Protein AF-A0A535CJA0-F1 (afdb_monomer_lite)

Secondary structure (DSSP, 8-state):
-----HHHHHHHHHHHHHHHHHHHHH-TTT--HHHHHHHHTS-HHHHHHH-SSSGGG-

Radius of gyration: 11.94 Å; chains: 1; bounding box: 28×20×39 Å

pLDDT: mean 83.75, std 13.29, range [42.56, 94.69]

Foldseek 3Di:
DDPDDVPLVVLLVLLLVLLVVQCVVQNLVRRDLCSSCVSSVHDSVVCCVNDVGSVSSD

Sequence (58 aa):
MARTPKVVDDRREQIIDAAMRAFSQKGYTRATNKDI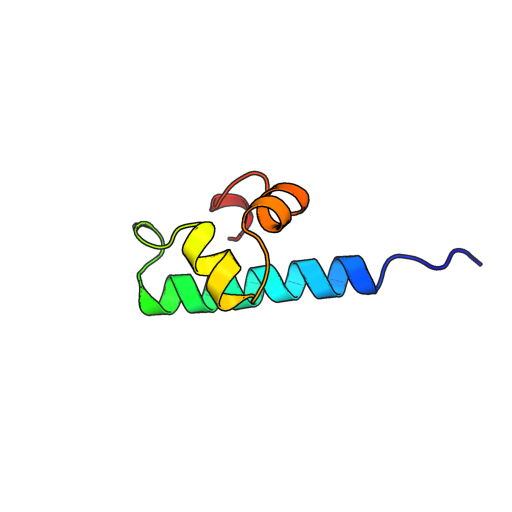AREAGITPGLIYHYFENKEALF

Structure (mmCIF, N/CA/C/O backbone):
data_AF-A0A535CJA0-F1
#
_entry.id   AF-A0A535CJA0-F1
#
loop_
_atom_site.group_PDB
_atom_site.id
_atom_site.type_symbol
_atom_site.label_atom_id
_atom_site.label_alt_id
_atom_site.label_comp_id
_atom_site.label_asym_id
_atom_site.label_entity_id
_atom_site.label_seq_id
_atom_site.pdbx_PDB_ins_code
_atom_site.Cartn_x
_atom_site.Cartn_y
_atom_site.Cartn_z
_atom_site.occupancy
_atom_site.B_iso_or_equiv
_atom_site.auth_seq_id
_atom_site.auth_comp_id
_atom_site.auth_asym_id
_atom_site.auth_atom_id
_atom_site.pdbx_PDB_model_num
ATOM 1 N N . MET A 1 1 ? 17.577 -2.755 -30.804 1.00 42.56 1 MET A N 1
ATOM 2 C CA . MET A 1 1 ? 16.169 -2.772 -30.351 1.00 42.56 1 MET A CA 1
ATOM 3 C C . MET A 1 1 ? 16.164 -3.134 -28.873 1.00 42.56 1 MET A C 1
ATOM 5 O O . MET A 1 1 ? 16.343 -4.299 -28.540 1.00 42.56 1 MET A O 1
ATOM 9 N N . ALA A 1 2 ? 16.111 -2.134 -27.992 1.00 54.00 2 ALA A N 1
ATOM 10 C CA . ALA A 1 2 ? 16.096 -2.357 -26.549 1.00 54.00 2 ALA A CA 1
ATOM 11 C C . ALA A 1 2 ? 14.757 -3.003 -26.161 1.00 54.00 2 ALA A C 1
ATOM 13 O O . ALA A 1 2 ? 13.697 -2.482 -26.500 1.00 54.00 2 ALA A O 1
ATOM 14 N N . ARG A 1 3 ? 14.795 -4.167 -25.507 1.00 58.75 3 ARG A N 1
ATOM 15 C CA . ARG A 1 3 ? 13.605 -4.784 -24.910 1.00 58.75 3 ARG A CA 1
ATOM 16 C C . ARG A 1 3 ? 13.273 -4.016 -23.626 1.00 58.75 3 ARG A C 1
ATOM 18 O O . ARG A 1 3 ? 13.750 -4.379 -22.558 1.00 58.75 3 ARG A O 1
ATOM 25 N N . THR A 1 4 ? 12.535 -2.919 -23.748 1.00 61.34 4 THR A N 1
ATOM 26 C CA . THR A 1 4 ? 12.052 -2.109 -22.614 1.00 61.34 4 THR A CA 1
ATOM 27 C C . THR A 1 4 ? 10.744 -2.701 -22.032 1.00 61.34 4 THR A C 1
ATOM 29 O O . THR A 1 4 ? 10.186 -3.658 -22.575 1.00 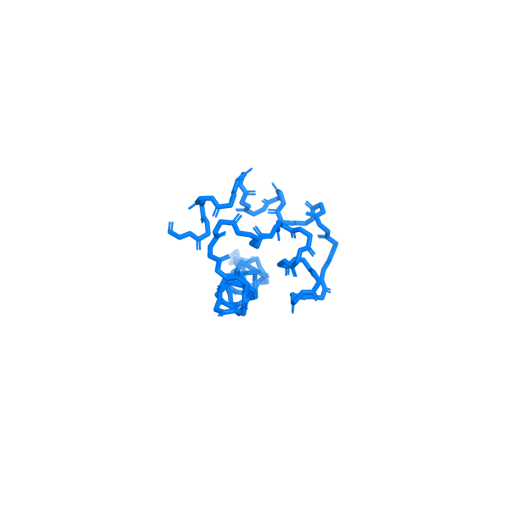61.34 4 THR A O 1
ATOM 32 N N . PRO A 1 5 ? 10.230 -2.184 -20.908 1.00 55.03 5 PRO A N 1
ATOM 33 C CA . PRO A 1 5 ? 10.237 -2.754 -19.568 1.00 55.03 5 PRO A CA 1
ATOM 34 C C . PRO A 1 5 ? 8.861 -3.340 -19.196 1.00 55.03 5 PRO A C 1
ATOM 36 O O . PRO A 1 5 ? 8.360 -3.094 -18.106 1.00 55.03 5 PRO A O 1
ATOM 39 N N . LYS A 1 6 ? 8.221 -4.079 -20.109 1.00 56.25 6 LYS A N 1
ATOM 40 C CA . LYS A 1 6 ? 6.808 -4.488 -19.971 1.00 56.25 6 LYS A CA 1
ATOM 41 C C . LYS A 1 6 ? 6.475 -5.142 -18.619 1.00 56.25 6 LYS A C 1
ATOM 43 O O . LYS A 1 6 ? 5.532 -4.752 -17.957 1.00 56.25 6 LYS A O 1
ATOM 48 N N . VAL A 1 7 ? 7.349 -6.037 -18.155 1.00 60.12 7 VAL A N 1
ATOM 49 C CA . VAL A 1 7 ? 7.181 -6.774 -16.888 1.00 60.12 7 VAL A CA 1
ATOM 50 C C . VAL A 1 7 ? 7.248 -5.870 -15.646 1.00 60.12 7 VAL A C 1
ATOM 52 O O . VAL A 1 7 ? 6.660 -6.195 -14.616 1.00 60.12 7 VAL A O 1
ATOM 55 N N . VAL A 1 8 ? 7.990 -4.759 -15.712 1.00 60.59 8 VAL A N 1
ATOM 56 C CA . VAL A 1 8 ? 8.119 -3.810 -14.592 1.00 60.59 8 VAL A CA 1
ATOM 57 C C . VAL A 1 8 ? 6.859 -2.952 -14.493 1.00 60.59 8 VAL A C 1
ATOM 59 O O . VAL A 1 8 ? 6.364 -2.749 -13.386 1.00 60.59 8 VAL A O 1
ATOM 62 N N . ASP A 1 9 ? 6.314 -2.514 -15.632 1.00 69.81 9 ASP A N 1
ATOM 63 C CA . ASP A 1 9 ? 5.028 -1.804 -15.677 1.00 69.81 9 ASP A CA 1
ATOM 64 C C . ASP A 1 9 ? 3.891 -2.702 -15.177 1.00 69.81 9 ASP A C 1
ATOM 66 O O . ASP A 1 9 ? 3.178 -2.324 -14.249 1.00 69.81 9 ASP A O 1
ATOM 70 N N . ASP A 1 10 ? 3.828 -3.948 -15.664 1.00 83.69 10 ASP A N 1
ATOM 71 C CA . ASP A 1 10 ? 2.817 -4.927 -15.245 1.00 83.69 10 ASP A CA 1
ATOM 72 C C . ASP A 1 10 ? 2.841 -5.152 -13.719 1.00 83.69 10 ASP A C 1
ATOM 74 O O . ASP A 1 10 ? 1.804 -5.288 -13.064 1.00 83.69 10 ASP A O 1
ATOM 78 N N . ARG A 1 11 ? 4.039 -5.178 -13.112 1.00 88.50 11 ARG A N 1
ATOM 79 C CA . ARG A 1 11 ? 4.183 -5.359 -11.661 1.00 88.50 11 ARG A CA 1
ATOM 80 C C . ARG A 1 11 ? 3.754 -4.119 -10.886 1.00 88.50 11 ARG A C 1
ATOM 82 O O . ARG A 1 11 ? 3.156 -4.252 -9.818 1.00 88.50 11 ARG A O 1
ATOM 89 N N . ARG A 1 12 ? 4.078 -2.930 -11.391 1.00 88.69 12 ARG A N 1
ATOM 90 C CA . ARG A 1 12 ? 3.687 -1.670 -10.760 1.00 88.69 12 ARG A CA 1
ATOM 91 C C . ARG A 1 12 ? 2.166 -1.531 -10.744 1.00 88.69 12 ARG A C 1
ATOM 93 O O . ARG A 1 12 ? 1.608 -1.252 -9.686 1.00 88.69 12 ARG A O 1
ATOM 100 N N . GLU A 1 13 ? 1.511 -1.793 -11.872 1.00 90.31 13 GLU A N 1
ATOM 101 C CA . GLU A 1 13 ? 0.049 -1.774 -11.993 1.00 90.31 13 GLU A CA 1
ATOM 102 C C . GLU A 1 13 ? -0.609 -2.799 -11.064 1.00 90.31 13 GLU A C 1
ATOM 104 O O . GLU A 1 13 ? -1.523 -2.457 -10.315 1.00 90.31 13 GLU A O 1
ATOM 109 N N . GLN A 1 14 ? -0.071 -4.022 -10.992 1.00 91.81 14 GLN A N 1
ATOM 110 C CA . GLN A 1 14 ? -0.550 -5.048 -10.059 1.00 91.81 14 GLN A CA 1
ATOM 111 C C . GLN A 1 14 ? -0.545 -4.567 -8.596 1.00 91.81 14 GLN A C 1
ATOM 113 O O . GLN A 1 14 ? -1.470 -4.869 -7.835 1.00 91.81 14 GLN A O 1
ATOM 118 N N . ILE A 1 15 ? 0.498 -3.841 -8.182 1.00 92.56 15 ILE A N 1
ATOM 119 C CA . ILE A 1 15 ? 0.605 -3.298 -6.821 1.00 92.56 15 ILE A CA 1
ATOM 120 C C . ILE A 1 15 ? -0.417 -2.176 -6.604 1.00 92.56 15 ILE A C 1
ATOM 122 O O . ILE A 1 15 ? -1.023 -2.125 -5.534 1.00 92.56 15 ILE A O 1
ATOM 126 N N . ILE A 1 16 ? -0.644 -1.314 -7.599 1.00 92.81 16 ILE A N 1
ATOM 127 C CA . ILE A 1 16 ? -1.643 -0.235 -7.534 1.00 92.81 16 ILE A CA 1
ATOM 128 C C . ILE A 1 16 ? -3.055 -0.820 -7.404 1.00 92.81 16 ILE A C 1
ATOM 130 O O . ILE A 1 16 ? -3.798 -0.432 -6.504 1.00 92.81 16 ILE A O 1
ATOM 134 N N . ASP A 1 17 ? -3.406 -1.817 -8.213 1.00 93.69 17 ASP A N 1
ATOM 135 C CA . ASP A 1 17 ? -4.707 -2.491 -8.139 1.00 93.69 17 ASP A CA 1
ATOM 136 C C . ASP A 1 17 ? -4.947 -3.143 -6.775 1.00 93.69 17 ASP A C 1
ATOM 138 O O . ASP A 1 17 ? -6.028 -3.037 -6.185 1.00 93.69 17 ASP A O 1
ATOM 142 N N . ALA A 1 18 ? -3.923 -3.810 -6.243 1.00 94.69 18 ALA A N 1
ATOM 143 C CA . ALA A 1 18 ? -3.967 -4.395 -4.912 1.00 94.69 18 ALA A CA 1
ATOM 144 C C . ALA A 1 18 ? -4.091 -3.326 -3.816 1.00 94.69 18 ALA A C 1
ATOM 146 O O . ALA A 1 18 ? -4.822 -3.522 -2.843 1.00 94.69 18 ALA A O 1
ATOM 147 N N . ALA A 1 19 ? -3.420 -2.184 -3.978 1.00 93.56 19 ALA A N 1
ATOM 148 C CA . ALA A 1 19 ? -3.526 -1.056 -3.065 1.00 93.56 19 ALA A CA 1
ATOM 149 C C . ALA A 1 19 ? -4.950 -0.499 -3.047 1.00 93.56 19 ALA A C 1
ATOM 151 O O . ALA A 1 19 ? -5.539 -0.386 -1.973 1.00 93.56 19 ALA A O 1
ATOM 152 N N . MET A 1 20 ? -5.552 -0.268 -4.218 1.00 93.31 20 MET A N 1
ATOM 153 C CA . MET A 1 20 ? -6.943 0.176 -4.338 1.00 93.31 20 MET A CA 1
ATOM 154 C C . MET A 1 20 ? -7.915 -0.793 -3.656 1.00 93.31 20 MET A C 1
ATOM 156 O O . MET A 1 20 ? -8.777 -0.366 -2.882 1.00 93.31 20 MET A O 1
ATOM 160 N N . ARG A 1 21 ? -7.743 -2.106 -3.860 1.00 94.12 21 ARG A N 1
ATOM 161 C CA . ARG A 1 21 ? -8.553 -3.128 -3.177 1.00 94.12 21 ARG A CA 1
ATOM 162 C C . ARG A 1 21 ? -8.368 -3.072 -1.661 1.00 94.12 21 ARG A C 1
ATOM 164 O O . ARG A 1 21 ? -9.360 -2.972 -0.935 1.00 94.12 21 ARG A O 1
ATOM 171 N N . ALA A 1 22 ? -7.131 -3.035 -1.171 1.00 93.81 22 ALA A N 1
ATOM 172 C CA . ALA A 1 22 ? -6.845 -2.947 0.260 1.00 93.81 22 ALA A CA 1
ATOM 173 C C . ALA A 1 22 ? -7.418 -1.664 0.897 1.00 93.81 22 ALA A C 1
ATOM 175 O O . ALA A 1 22 ? -7.976 -1.711 1.998 1.00 93.81 22 ALA A O 1
ATOM 176 N N . PHE A 1 23 ? -7.330 -0.529 0.197 1.00 92.38 23 PHE A N 1
ATOM 177 C CA . PHE A 1 23 ? -7.885 0.751 0.634 1.00 92.38 23 PHE A CA 1
ATOM 178 C C . PHE A 1 23 ? -9.410 0.721 0.677 1.00 92.38 23 PHE A C 1
ATOM 180 O O . PHE A 1 23 ? -9.982 1.184 1.662 1.00 92.38 23 PHE A O 1
ATOM 187 N N . SER A 1 24 ? -10.066 0.120 -0.319 1.00 92.12 24 SER A N 1
ATOM 188 C CA . SER A 1 24 ? -11.528 -0.007 -0.338 1.00 92.12 24 SER A CA 1
ATOM 189 C C . SER A 1 24 ? -12.068 -0.860 0.818 1.00 92.12 24 SER A C 1
ATOM 191 O O . SER A 1 24 ? -13.104 -0.537 1.391 1.00 92.12 24 SER A O 1
ATOM 193 N N . GLN A 1 25 ? -11.343 -1.912 1.215 1.00 92.75 25 GLN A N 1
ATOM 194 C CA . GLN A 1 25 ? -11.786 -2.838 2.260 1.00 92.75 25 GLN A CA 1
ATOM 195 C C . GLN A 1 25 ? -11.507 -2.319 3.674 1.00 92.75 25 GLN A C 1
ATOM 197 O O . GLN A 1 25 ? -12.302 -2.527 4.589 1.00 92.75 25 GLN A O 1
ATOM 202 N N . LYS A 1 26 ? -10.353 -1.675 3.888 1.00 91.94 26 LYS A N 1
ATOM 203 C CA . LYS A 1 26 ? -9.880 -1.305 5.235 1.00 91.94 26 LYS A CA 1
ATOM 204 C C . LYS A 1 26 ? -9.943 0.193 5.516 1.00 91.94 26 LYS A C 1
ATOM 206 O O . LYS A 1 26 ? -9.908 0.589 6.686 1.00 91.94 26 LYS A O 1
ATOM 211 N N . GLY A 1 27 ? -10.076 1.013 4.480 1.00 90.50 27 GLY A N 1
ATOM 212 C CA . GLY A 1 27 ? -9.835 2.451 4.512 1.00 90.50 27 GLY A CA 1
ATOM 213 C C . GLY A 1 27 ? -8.346 2.771 4.372 1.00 90.50 27 GLY A C 1
ATOM 214 O O . GLY A 1 27 ? -7.488 2.017 4.844 1.00 90.50 27 GLY A O 1
ATOM 215 N N . TYR A 1 28 ? -8.047 3.922 3.761 1.00 86.44 28 TYR A N 1
ATOM 216 C CA . TYR A 1 28 ? -6.680 4.361 3.470 1.00 86.44 28 TYR A CA 1
ATOM 217 C C . TYR A 1 28 ? -5.778 4.297 4.705 1.00 86.44 28 TYR A C 1
ATOM 219 O O . TYR A 1 28 ? -4.743 3.649 4.662 1.00 86.44 28 TYR A O 1
ATOM 227 N N . THR A 1 29 ? -6.182 4.860 5.846 1.00 87.31 29 THR A N 1
ATOM 228 C CA . THR A 1 29 ? -5.335 4.929 7.051 1.00 87.31 29 THR A CA 1
ATOM 229 C C . THR A 1 29 ? -4.958 3.556 7.614 1.00 87.31 29 THR A C 1
ATOM 231 O O . THR A 1 29 ? -3.824 3.371 8.047 1.00 87.31 29 THR A O 1
ATOM 234 N N . ARG A 1 30 ? -5.873 2.578 7.579 1.00 91.62 30 ARG A N 1
ATOM 235 C CA . ARG A 1 30 ? -5.668 1.257 8.205 1.00 91.62 30 ARG A CA 1
ATOM 236 C C . ARG A 1 30 ? -4.983 0.238 7.301 1.00 91.62 30 ARG A C 1
ATOM 238 O O . ARG A 1 30 ? -4.414 -0.720 7.814 1.00 91.62 30 ARG A O 1
ATOM 245 N N . ALA A 1 31 ? -5.047 0.407 5.983 1.00 93.06 31 ALA A N 1
ATOM 246 C CA . ALA A 1 31 ? -4.339 -0.474 5.064 1.00 93.06 31 ALA A CA 1
ATOM 247 C C . ALA A 1 31 ? -2.821 -0.328 5.234 1.00 93.06 31 ALA A C 1
ATOM 249 O O . ALA A 1 31 ? -2.303 0.783 5.363 1.00 93.06 31 ALA A O 1
ATOM 250 N N . THR A 1 32 ? -2.099 -1.444 5.213 1.00 91.75 32 THR A N 1
ATOM 251 C CA . THR A 1 32 ? -0.636 -1.473 5.349 1.00 91.75 32 THR A CA 1
ATOM 252 C C . THR A 1 32 ? 0.023 -2.022 4.088 1.00 91.75 32 THR A C 1
ATOM 254 O O . THR A 1 32 ? -0.597 -2.788 3.356 1.00 91.75 32 THR A O 1
ATOM 257 N N . ASN A 1 33 ? 1.312 -1.742 3.865 1.00 90.50 33 ASN A N 1
ATOM 258 C CA . ASN A 1 33 ? 2.054 -2.353 2.750 1.00 90.50 33 ASN A CA 1
ATOM 259 C C . ASN A 1 33 ? 2.031 -3.893 2.817 1.00 90.50 33 ASN A C 1
ATOM 261 O O . ASN A 1 33 ? 2.035 -4.557 1.788 1.00 90.50 33 ASN A O 1
ATOM 265 N N . LYS A 1 34 ? 1.925 -4.489 4.014 1.00 91.94 34 LYS A N 1
ATOM 266 C CA . LYS A 1 34 ? 1.743 -5.943 4.163 1.00 91.94 34 LYS A CA 1
ATOM 267 C C . LYS A 1 34 ? 0.398 -6.427 3.620 1.00 91.94 34 LYS A C 1
ATOM 269 O O . LYS A 1 34 ? 0.338 -7.500 3.027 1.00 91.94 34 LYS A O 1
ATOM 274 N N . ASP A 1 35 ? -0.668 -5.655 3.817 1.00 93.69 35 ASP A N 1
ATOM 275 C CA . ASP A 1 35 ? -1.983 -5.977 3.259 1.00 93.69 35 ASP A CA 1
ATOM 276 C C . ASP A 1 35 ? -1.970 -5.916 1.738 1.00 93.69 35 ASP A C 1
ATOM 278 O O . ASP A 1 35 ? -2.463 -6.833 1.093 1.00 93.69 35 ASP A O 1
ATOM 282 N N . ILE A 1 36 ? -1.337 -4.882 1.188 1.00 92.81 36 ILE A N 1
ATOM 283 C CA . ILE A 1 36 ? -1.195 -4.682 -0.255 1.00 92.81 36 ILE A CA 1
ATOM 284 C C . ILE A 1 36 ? -0.361 -5.807 -0.866 1.00 92.81 36 ILE A C 1
ATOM 286 O O . ILE A 1 36 ? -0.740 -6.369 -1.884 1.00 92.81 36 ILE A O 1
ATOM 290 N N . ALA A 1 37 ? 0.736 -6.199 -0.215 1.00 92.62 37 ALA A N 1
ATOM 291 C CA . ALA A 1 37 ? 1.583 -7.291 -0.687 1.00 92.62 37 ALA A CA 1
ATOM 292 C C . ALA A 1 37 ? 0.824 -8.619 -0.723 1.00 92.62 37 ALA A C 1
ATOM 294 O O . ALA A 1 37 ? 0.933 -9.372 -1.688 1.00 92.62 37 ALA A O 1
ATOM 295 N N . ARG A 1 38 ? 0.010 -8.881 0.306 1.00 94.44 38 ARG A N 1
ATOM 296 C CA . ARG A 1 38 ? -0.865 -10.053 0.357 1.00 94.44 38 ARG A CA 1
ATOM 297 C C . ARG A 1 38 ? -1.917 -10.025 -0.752 1.00 94.44 38 ARG A C 1
ATOM 299 O O . ARG A 1 38 ? -2.102 -11.040 -1.408 1.00 94.44 38 ARG A O 1
ATOM 306 N N . GLU A 1 39 ? -2.564 -8.885 -0.970 1.00 94.25 39 GLU A N 1
ATOM 307 C CA . GLU A 1 39 ? -3.575 -8.705 -2.019 1.00 94.25 39 GLU A CA 1
ATOM 308 C C . GLU A 1 39 ? -2.971 -8.825 -3.432 1.00 94.25 39 GLU A C 1
ATOM 310 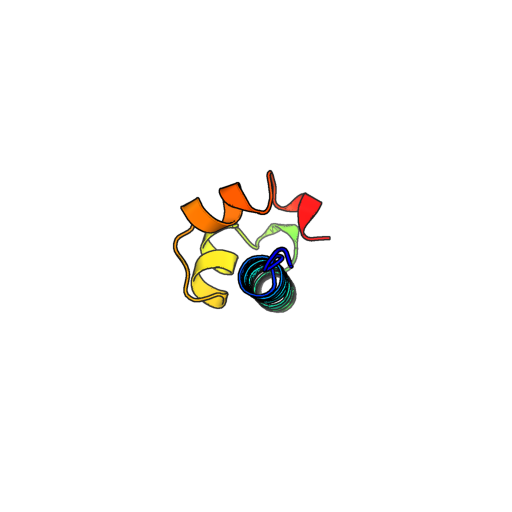O O . GLU A 1 39 ? -3.588 -9.379 -4.336 1.00 94.25 39 GLU A O 1
ATOM 315 N N . ALA A 1 40 ? -1.731 -8.367 -3.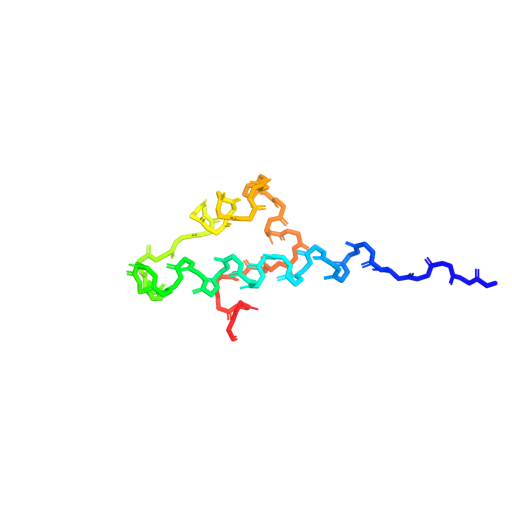614 1.00 93.00 40 ALA A N 1
ATOM 316 C CA . ALA A 1 40 ? -0.972 -8.522 -4.851 1.00 93.00 40 ALA A CA 1
ATOM 317 C C . ALA A 1 40 ? -0.346 -9.920 -5.010 1.00 93.00 40 ALA A C 1
ATOM 319 O O . ALA A 1 40 ? 0.141 -10.235 -6.090 1.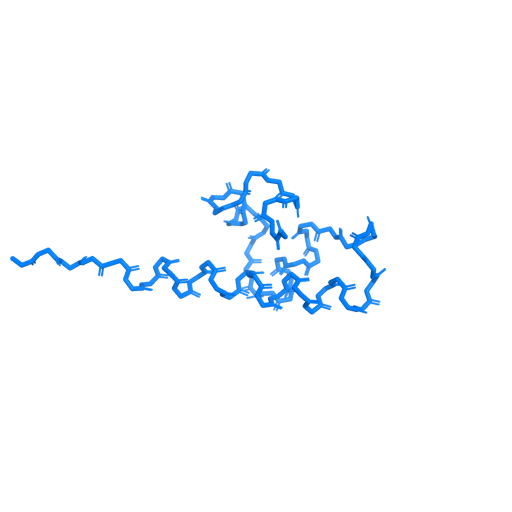00 93.00 40 ALA A O 1
ATOM 320 N N . GLY A 1 41 ? -0.319 -10.765 -3.974 1.00 94.12 41 GLY A N 1
ATOM 321 C CA . GLY A 1 41 ? 0.351 -12.069 -4.025 1.00 94.12 41 GLY A CA 1
ATOM 322 C C . GLY A 1 41 ? 1.878 -11.975 -4.161 1.00 94.12 41 GLY A C 1
ATOM 323 O O . GLY A 1 41 ? 2.495 -12.805 -4.826 1.00 94.12 41 GLY A O 1
ATOM 324 N N . ILE A 1 42 ? 2.494 -10.956 -3.558 1.00 92.81 42 ILE A N 1
ATOM 325 C CA . ILE A 1 42 ? 3.941 -10.698 -3.606 1.00 92.81 42 ILE A CA 1
ATOM 326 C C . ILE A 1 42 ? 4.541 -10.594 -2.201 1.00 92.81 42 ILE A C 1
ATOM 328 O O . ILE A 1 42 ? 3.840 -10.503 -1.193 1.00 92.81 42 ILE A O 1
ATOM 332 N N . THR A 1 43 ? 5.871 -10.568 -2.117 1.00 92.69 43 THR A N 1
ATOM 333 C CA . THR A 1 43 ? 6.556 -10.285 -0.854 1.00 92.69 43 THR A CA 1
ATOM 334 C C . THR A 1 43 ? 6.479 -8.787 -0.522 1.00 92.69 43 THR A C 1
ATOM 336 O O . THR A 1 43 ? 6.595 -7.953 -1.420 1.00 92.69 43 THR A O 1
ATOM 339 N N . PRO A 1 44 ? 6.348 -8.394 0.761 1.00 88.94 44 PRO A N 1
ATOM 340 C CA . PRO A 1 44 ? 6.309 -6.978 1.144 1.00 88.94 44 PRO A CA 1
ATOM 341 C C . PRO A 1 44 ? 7.548 -6.185 0.721 1.00 88.94 44 PRO A C 1
ATOM 343 O O . PRO A 1 44 ? 7.430 -5.014 0.379 1.00 88.94 44 PRO A O 1
ATOM 346 N N . GLY A 1 45 ? 8.722 -6.829 0.698 1.00 89.75 45 GLY A N 1
ATOM 347 C CA . GLY A 1 45 ? 9.967 -6.226 0.215 1.00 89.75 45 GLY A CA 1
ATOM 348 C C . GLY A 1 45 ? 9.867 -5.739 -1.230 1.00 89.75 45 GLY A C 1
ATOM 349 O O . GLY A 1 45 ? 10.419 -4.694 -1.559 1.00 89.75 45 GLY A O 1
ATOM 350 N N . LEU A 1 46 ? 9.092 -6.440 -2.068 1.00 89.31 46 LEU A N 1
ATOM 351 C CA . LEU A 1 46 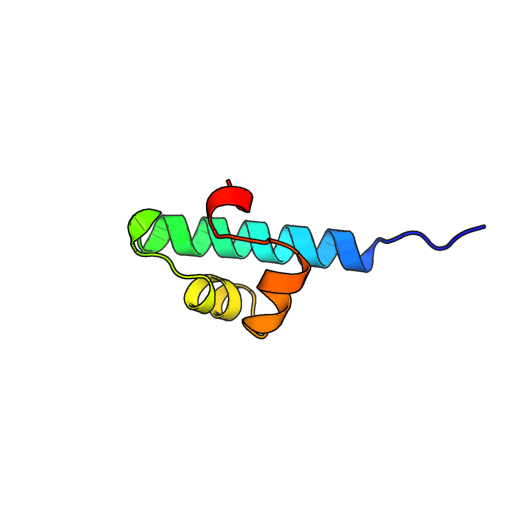? 8.906 -6.053 -3.459 1.00 89.31 46 LEU A CA 1
ATOM 352 C C . LEU A 1 46 ? 8.176 -4.719 -3.591 1.00 89.31 46 LEU A C 1
ATOM 354 O O . LEU A 1 46 ? 8.518 -3.959 -4.480 1.00 89.31 46 LEU A O 1
ATOM 358 N N . ILE A 1 47 ? 7.252 -4.378 -2.691 1.00 89.56 47 ILE A N 1
ATOM 359 C CA . ILE A 1 47 ? 6.575 -3.072 -2.736 1.00 89.56 47 ILE A CA 1
ATOM 360 C C . ILE A 1 47 ? 7.578 -1.936 -2.574 1.00 89.56 47 ILE A C 1
ATOM 362 O O . ILE A 1 47 ? 7.525 -0.988 -3.347 1.00 89.56 47 ILE A O 1
ATOM 366 N N . TYR A 1 48 ? 8.534 -2.067 -1.651 1.00 87.81 48 TYR A N 1
ATOM 367 C CA . TYR A 1 48 ? 9.560 -1.047 -1.414 1.00 87.81 48 TYR A CA 1
ATOM 368 C C . TYR A 1 48 ? 10.518 -0.850 -2.598 1.00 87.81 48 TYR A C 1
ATOM 370 O O . TYR A 1 48 ? 11.194 0.170 -2.665 1.00 87.81 48 TYR A O 1
ATOM 378 N N . HIS A 1 49 ? 10.568 -1.789 -3.551 1.00 88.50 49 HIS A N 1
ATOM 379 C CA . HIS A 1 49 ? 11.305 -1.604 -4.804 1.00 88.50 49 HIS A CA 1
ATOM 380 C C . HIS A 1 49 ? 10.563 -0.723 -5.821 1.00 88.50 49 HIS A C 1
ATOM 382 O O . HIS A 1 49 ? 11.211 -0.153 -6.693 1.00 88.50 49 HIS A O 1
ATOM 388 N N . TYR A 1 50 ? 9.232 -0.618 -5.728 1.00 87.19 50 TYR A N 1
ATOM 389 C CA . TYR A 1 50 ? 8.402 0.164 -6.657 1.00 87.19 50 TYR A CA 1
ATOM 390 C C . TYR A 1 50 ? 7.857 1.453 -6.033 1.00 87.19 50 TYR A C 1
ATOM 392 O O . TYR A 1 50 ? 7.637 2.429 -6.746 1.00 87.19 50 TYR A O 1
ATOM 400 N N . PHE A 1 51 ? 7.628 1.457 -4.719 1.00 85.38 51 PHE A N 1
ATOM 401 C CA . PHE A 1 51 ? 6.995 2.545 -3.983 1.00 85.38 51 PHE A CA 1
ATOM 402 C C . PHE A 1 51 ? 7.712 2.753 -2.651 1.00 85.38 51 PHE A C 1
ATOM 404 O O . PHE A 1 51 ? 7.783 1.844 -1.823 1.00 85.38 51 PHE A O 1
ATOM 411 N N . GLU A 1 52 ? 8.219 3.963 -2.426 1.00 77.31 52 GLU A N 1
ATOM 412 C CA . GLU A 1 52 ? 8.950 4.306 -1.200 1.00 77.31 52 GLU A CA 1
ATOM 413 C C . GLU A 1 52 ? 8.040 4.294 0.036 1.00 77.31 52 GLU A C 1
ATOM 415 O O . GLU A 1 52 ? 8.459 3.917 1.132 1.00 77.31 52 GLU A O 1
ATOM 420 N N . ASN A 1 53 ? 6.771 4.668 -0.136 1.00 76.38 53 ASN A N 1
ATOM 421 C CA . ASN A 1 53 ? 5.789 4.720 0.935 1.00 76.38 53 ASN A CA 1
ATOM 422 C C . ASN A 1 53 ? 4.363 4.479 0.408 1.00 76.38 53 ASN A C 1
ATOM 424 O O . ASN A 1 53 ? 4.125 4.333 -0.790 1.00 76.38 53 ASN A O 1
ATOM 428 N N . LYS A 1 54 ? 3.405 4.405 1.338 1.00 71.81 54 LYS A N 1
ATOM 429 C CA . LYS A 1 54 ? 1.990 4.178 1.020 1.00 71.81 54 LYS A CA 1
ATOM 430 C C . LYS A 1 54 ? 1.322 5.390 0.360 1.00 71.81 54 LYS A C 1
ATOM 432 O O . LYS A 1 54 ? 0.281 5.225 -0.262 1.00 71.81 54 LYS A O 1
ATOM 437 N N . GLU A 1 55 ? 1.906 6.579 0.505 1.00 75.94 55 GLU A N 1
ATOM 438 C CA . GLU A 1 55 ? 1.417 7.810 -0.127 1.00 75.94 55 GLU A CA 1
ATOM 439 C C . GLU A 1 55 ? 1.717 7.810 -1.626 1.00 75.94 55 GLU A C 1
ATOM 441 O O . GLU A 1 55 ? 0.897 8.276 -2.394 1.00 75.94 55 GLU A O 1
ATOM 446 N N . ALA A 1 56 ? 2.814 7.186 -2.064 1.00 74.44 56 ALA A N 1
ATOM 447 C CA . ALA A 1 56 ? 3.157 7.033 -3.481 1.00 74.44 56 ALA A CA 1
ATOM 448 C C . ALA A 1 56 ? 2.220 6.085 -4.263 1.00 74.44 56 ALA A C 1
ATOM 450 O O . ALA A 1 56 ? 2.378 5.920 -5.474 1.00 74.44 56 ALA A O 1
ATOM 451 N N . LEU A 1 57 ? 1.283 5.425 -3.573 1.00 70.19 57 LEU A N 1
ATOM 452 C CA . LEU A 1 57 ? 0.248 4.572 -4.163 1.00 70.19 57 LEU A CA 1
ATOM 453 C C . LEU A 1 57 ? -1.053 5.336 -4.462 1.00 70.19 57 LEU A C 1
ATOM 455 O O . LEU A 1 57 ? -2.022 4.705 -4.888 1.00 70.19 57 LEU A O 1
ATOM 459 N N . PHE A 1 58 ? -1.084 6.649 -4.210 1.00 62.31 58 PHE A N 1
ATOM 460 C CA . PHE A 1 58 ? -2.226 7.528 -4.444 1.00 62.31 58 PHE A CA 1
ATOM 461 C C . PHE A 1 58 ? -1.804 8.872 -5.049 1.00 62.31 58 PHE A C 1
ATOM 463 O O . PHE A 1 58 ? -0.673 9.325 -4.769 1.00 62.31 58 PHE A O 1
#